Protein AF-A0A8T4I1N5-F1 (afdb_monomer_lite)

Foldseek 3Di:
DVVVVVVVVVVVVVVPDPDDDDPDWQAALVNVVVVVVVCCPPVNDDDDDDDPQLRHNFDDDPDSVVRSVVSVVSVD

pLDDT: mean 91.54, std 4.34, range [65.75, 96.0]

Sequence (76 aa):
ANEVRKLARKRQDVADAPLWIDATPGVSIPSLRTQVRTMVRTPGLRMVIVDYLQLMQAPKAESRQVAVATMSRELK

Radius of gyration: 17.0 Å; chains: 1; bounding box: 41×30×40 Å

Secondary structure (DSSP, 8-state):
-HHHHHHHHHHHHHHTSS------TT-BHHHHHHHHHHHHHTT-------S-GGGSBPPP-SSHHHHHHHHHHHT-

Structure (mmCIF, N/CA/C/O backbone):
data_AF-A0A8T4I1N5-F1
#
_entry.id   AF-A0A8T4I1N5-F1
#
loop_
_atom_site.group_PDB
_atom_site.id
_atom_site.type_symbol
_atom_site.label_atom_id
_atom_site.label_alt_id
_atom_site.label_comp_id
_atom_site.label_asym_id
_atom_site.label_entity_id
_atom_site.label_seq_id
_atom_site.pdbx_PDB_ins_code
_atom_site.Cartn_x
_atom_site.Cartn_y
_atom_site.Cartn_z
_atom_site.occupancy
_atom_site.B_iso_or_equiv
_atom_site.auth_seq_id
_atom_site.auth_comp_id
_atom_site.auth_asym_id
_atom_site.auth_atom_id
_atom_site.pdbx_PDB_model_num
ATOM 1 N N . ALA A 1 1 ? 27.194 -18.800 -16.269 1.00 65.75 1 ALA A N 1
ATOM 2 C CA . ALA A 1 1 ? 27.067 -17.873 -17.421 1.00 65.75 1 ALA A CA 1
ATOM 3 C C . ALA A 1 1 ? 25.611 -17.670 -17.870 1.00 65.75 1 ALA A C 1
ATOM 5 O O . ALA A 1 1 ? 25.194 -16.523 -17.987 1.00 65.75 1 ALA A O 1
ATOM 6 N N . ASN A 1 2 ? 24.821 -18.735 -18.080 1.00 78.75 2 ASN A N 1
ATOM 7 C CA . ASN A 1 2 ? 23.419 -18.611 -18.521 1.00 78.75 2 ASN A CA 1
ATOM 8 C C . ASN A 1 2 ? 22.486 -17.940 -17.499 1.00 78.75 2 ASN A C 1
ATOM 10 O O . ASN A 1 2 ? 21.702 -17.079 -17.886 1.00 78.75 2 ASN A O 1
ATOM 14 N N . GLU A 1 3 ? 22.621 -18.240 -16.205 1.00 87.38 3 GLU A N 1
ATOM 15 C CA . GLU A 1 3 ? 21.759 -17.642 -15.168 1.00 87.38 3 GLU A CA 1
ATOM 16 C C . GLU A 1 3 ? 21.912 -16.120 -15.052 1.00 87.38 3 GLU A C 1
ATOM 18 O O . GLU A 1 3 ? 20.925 -15.396 -14.965 1.00 87.38 3 GLU A O 1
ATOM 23 N N . VAL A 1 4 ? 23.140 -15.603 -15.154 1.00 90.25 4 VAL A N 1
ATOM 24 C CA . VAL A 1 4 ? 23.397 -14.152 -15.121 1.00 90.25 4 VAL A CA 1
ATOM 25 C C . VAL A 1 4 ? 22.754 -13.456 -16.323 1.00 90.25 4 VAL A C 1
ATOM 27 O O . VAL A 1 4 ? 22.141 -12.401 -16.175 1.00 90.25 4 VAL A O 1
ATOM 30 N N . ARG A 1 5 ? 22.827 -14.069 -17.513 1.00 86.88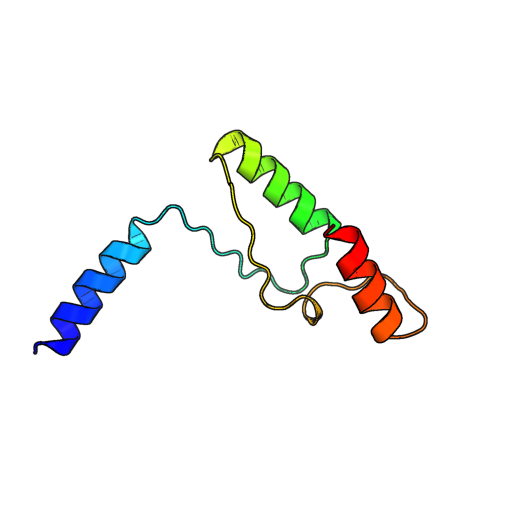 5 ARG A N 1
ATOM 31 C CA . ARG A 1 5 ? 22.171 -13.542 -18.722 1.00 86.88 5 ARG A CA 1
ATOM 32 C C . ARG A 1 5 ? 20.647 -13.569 -18.603 1.00 86.88 5 ARG A C 1
ATOM 34 O O . ARG A 1 5 ? 19.987 -12.635 -19.050 1.00 86.88 5 ARG A O 1
ATOM 41 N N . LYS A 1 6 ? 20.089 -14.614 -17.989 1.00 88.62 6 LYS A N 1
ATOM 42 C CA . LYS A 1 6 ? 18.651 -14.737 -17.723 1.00 88.62 6 LYS A CA 1
ATOM 43 C C . LYS A 1 6 ? 18.171 -13.670 -16.735 1.00 88.62 6 LYS A C 1
ATOM 45 O O . LYS A 1 6 ? 17.167 -13.013 -17.000 1.00 88.62 6 LYS A O 1
ATOM 50 N N . LEU A 1 7 ? 18.916 -13.448 -15.651 1.00 92.62 7 LEU A N 1
ATOM 51 C CA . LEU A 1 7 ? 18.629 -12.404 -14.666 1.00 92.62 7 LEU A CA 1
ATOM 52 C C . LEU A 1 7 ? 18.693 -11.005 -15.286 1.00 92.62 7 LEU A C 1
ATOM 54 O O . LEU A 1 7 ? 17.800 -10.198 -15.051 1.00 92.62 7 LEU A O 1
ATOM 58 N N . ALA A 1 8 ? 19.721 -10.725 -16.091 1.00 90.25 8 ALA A N 1
ATOM 59 C CA . ALA A 1 8 ? 19.875 -9.432 -16.754 1.00 90.25 8 ALA A CA 1
ATOM 60 C C . ALA A 1 8 ? 18.677 -9.109 -17.661 1.00 90.25 8 ALA A C 1
ATOM 62 O O . ALA A 1 8 ? 18.114 -8.024 -17.555 1.00 90.25 8 ALA A O 1
ATOM 63 N N . ARG A 1 9 ? 18.226 -10.077 -18.474 1.00 88.06 9 ARG A N 1
ATOM 64 C CA . ARG A 1 9 ? 17.020 -9.917 -19.306 1.00 88.06 9 ARG A CA 1
ATOM 65 C C . ARG A 1 9 ? 15.775 -9.646 -18.461 1.00 88.06 9 ARG A C 1
ATOM 67 O O . ARG A 1 9 ? 15.043 -8.711 -18.742 1.00 88.06 9 ARG A O 1
ATOM 74 N N . LYS A 1 10 ? 15.569 -10.412 -17.385 1.00 90.75 10 LYS A N 1
ATOM 75 C CA . LYS A 1 10 ? 14.403 -10.233 -16.504 1.00 90.75 10 LYS A CA 1
ATOM 76 C C . LYS A 1 10 ? 14.400 -8.902 -15.760 1.00 90.75 10 LYS A C 1
ATOM 78 O O . LYS A 1 10 ? 13.336 -8.337 -15.546 1.00 90.75 10 LYS A O 1
ATOM 83 N N . ARG A 1 11 ? 15.570 -8.392 -15.369 1.00 91.56 11 ARG A N 1
ATOM 84 C CA . ARG A 1 11 ? 15.681 -7.059 -14.762 1.00 91.56 11 ARG A CA 1
ATOM 85 C C . ARG A 1 11 ? 15.234 -5.966 -15.719 1.00 91.56 11 ARG A C 1
ATOM 87 O O . ARG A 1 11 ? 14.563 -5.046 -15.275 1.00 91.56 11 ARG A O 1
ATOM 94 N N . GLN A 1 12 ? 15.586 -6.085 -16.996 1.00 91.38 12 GLN A N 1
ATOM 95 C CA . GLN A 1 12 ? 15.154 -5.133 -18.012 1.00 91.38 12 GLN A CA 1
ATOM 96 C C . GLN A 1 12 ? 13.631 -5.185 -18.209 1.00 91.38 12 GLN A C 1
ATOM 98 O O . GLN A 1 12 ? 12.993 -4.144 -18.125 1.00 91.38 12 GLN A O 1
ATOM 103 N N . ASP A 1 13 ? 13.042 -6.388 -18.309 1.00 92.00 13 ASP A N 1
ATOM 104 C CA . ASP A 1 13 ? 11.578 -6.564 -18.381 1.00 92.00 13 ASP A CA 1
ATOM 105 C C . ASP A 1 13 ? 10.844 -5.848 -17.221 1.00 92.00 13 ASP A C 1
ATOM 107 O O . ASP A 1 13 ? 9.775 -5.275 -17.415 1.00 92.00 13 ASP A O 1
ATOM 111 N N . VAL A 1 14 ? 11.400 -5.898 -16.002 1.00 91.94 14 VAL A N 1
ATOM 112 C CA . VAL A 1 14 ? 10.814 -5.263 -14.805 1.00 91.94 14 VAL A CA 1
ATOM 113 C C . VAL A 1 14 ? 11.054 -3.755 -14.779 1.00 91.94 14 VAL A C 1
ATOM 115 O O . VAL A 1 14 ? 10.171 -3.015 -14.357 1.00 91.94 14 VAL A O 1
ATOM 118 N N . ALA A 1 15 ? 12.232 -3.298 -15.208 1.00 90.44 15 ALA A N 1
ATOM 119 C CA 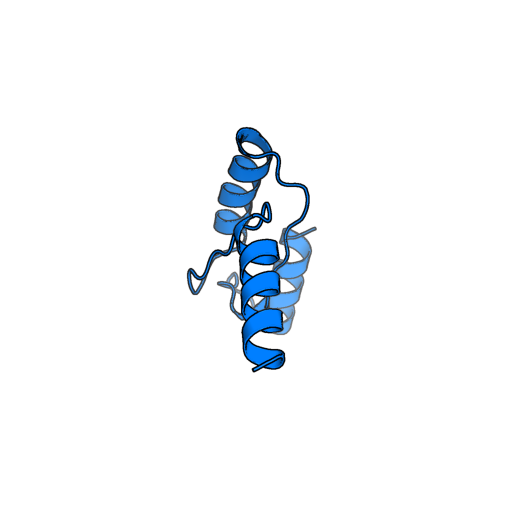. ALA A 1 15 ? 12.579 -1.879 -15.226 1.00 90.44 15 ALA A CA 1
ATOM 120 C C . ALA A 1 15 ? 11.694 -1.078 -16.192 1.00 90.44 15 ALA A C 1
ATOM 122 O O . ALA A 1 15 ? 11.339 0.057 -15.887 1.00 90.44 15 ALA A O 1
ATOM 123 N N . ASP A 1 16 ? 11.310 -1.688 -17.314 1.00 91.19 16 ASP A N 1
ATOM 124 C CA . ASP A 1 16 ? 10.468 -1.059 -18.336 1.00 91.19 16 ASP A CA 1
ATOM 125 C C . ASP A 1 16 ? 8.959 -1.203 -18.041 1.00 91.19 16 ASP A C 1
ATOM 127 O O . ASP A 1 16 ? 8.118 -0.652 -18.756 1.00 91.19 16 ASP A O 1
ATOM 131 N N . ALA A 1 17 ? 8.582 -1.951 -16.998 1.00 91.81 17 ALA A N 1
ATOM 132 C CA . ALA A 1 17 ? 7.183 -2.166 -16.650 1.00 91.81 17 ALA A CA 1
ATOM 133 C C . ALA A 1 17 ? 6.545 -0.890 -16.058 1.00 91.81 17 ALA A C 1
ATOM 135 O O . ALA A 1 17 ? 7.196 -0.171 -15.299 1.00 91.81 17 ALA A O 1
ATOM 136 N N . PRO A 1 18 ? 5.244 -0.630 -16.308 1.00 91.06 18 PRO A N 1
ATOM 137 C CA . PRO A 1 18 ? 4.492 0.451 -15.667 1.00 91.06 18 PRO A CA 1
ATOM 138 C C . PRO A 1 18 ? 4.160 0.080 -14.211 1.00 91.06 18 PRO A C 1
ATOM 140 O O . PRO A 1 18 ? 3.003 -0.136 -13.844 1.00 91.06 18 PRO A O 1
ATOM 143 N N . LEU A 1 19 ? 5.204 -0.070 -13.398 1.00 91.62 19 LEU A N 1
ATOM 144 C CA . LEU A 1 19 ? 5.164 -0.488 -12.006 1.00 91.62 19 LEU A CA 1
ATOM 145 C C . LEU A 1 19 ? 5.702 0.637 -11.124 1.00 91.62 19 LEU A C 1
ATOM 147 O O . LEU A 1 19 ? 6.781 1.175 -11.357 1.00 91.62 19 LEU A O 1
ATOM 151 N N . TRP A 1 20 ? 4.966 0.937 -10.061 1.00 92.00 20 TRP A N 1
ATOM 152 C CA . TRP A 1 20 ? 5.385 1.868 -9.021 1.00 92.00 20 TRP A CA 1
ATOM 153 C C . TRP A 1 20 ? 5.444 1.126 -7.693 1.00 92.00 20 TRP A C 1
ATOM 155 O O . TRP A 1 20 ? 4.517 0.389 -7.354 1.00 92.00 20 TRP A O 1
ATOM 165 N N . ILE A 1 21 ? 6.534 1.324 -6.955 1.00 92.94 21 ILE A N 1
ATOM 166 C CA . ILE A 1 21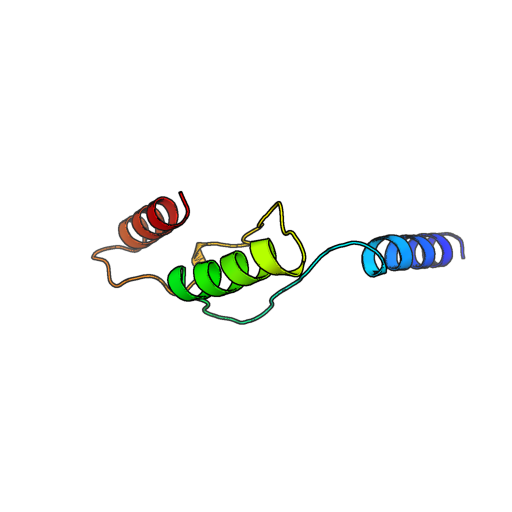 ? 6.756 0.723 -5.640 1.00 92.94 21 ILE A CA 1
ATOM 167 C C . ILE A 1 21 ? 6.912 1.862 -4.636 1.00 92.94 21 ILE A C 1
ATOM 169 O O . ILE A 1 21 ? 7.860 2.640 -4.727 1.00 92.94 21 ILE A O 1
ATOM 173 N N . ASP A 1 22 ? 5.984 1.947 -3.686 1.00 91.38 22 ASP A N 1
ATOM 174 C CA . ASP A 1 22 ? 6.094 2.820 -2.518 1.00 91.38 22 ASP A CA 1
ATOM 175 C C . ASP A 1 22 ? 6.537 1.970 -1.317 1.00 91.38 22 ASP A C 1
ATOM 177 O O . ASP A 1 22 ? 5.855 1.020 -0.934 1.00 91.38 22 ASP A O 1
ATOM 181 N N . ALA A 1 23 ? 7.702 2.294 -0.753 1.00 91.75 23 ALA A N 1
ATOM 182 C CA . ALA A 1 23 ? 8.280 1.627 0.415 1.00 91.75 23 ALA A CA 1
ATOM 183 C C . ALA A 1 23 ? 8.136 2.465 1.701 1.00 91.75 23 ALA A C 1
ATOM 185 O O . ALA A 1 23 ? 8.828 2.215 2.690 1.00 91.75 23 ALA A O 1
ATOM 186 N N . THR A 1 24 ? 7.267 3.480 1.692 1.00 92.19 24 THR A N 1
ATOM 187 C CA . THR A 1 24 ? 7.017 4.339 2.851 1.00 92.19 24 THR A CA 1
ATOM 188 C C . THR A 1 24 ? 6.401 3.515 3.991 1.00 92.19 24 THR A C 1
ATOM 190 O O . THR A 1 24 ? 5.340 2.910 3.814 1.00 92.19 24 THR A O 1
ATOM 193 N N . PRO A 1 25 ? 7.023 3.470 5.183 1.00 90.75 25 PRO A N 1
ATOM 194 C CA . PRO A 1 25 ? 6.481 2.723 6.312 1.00 90.75 25 PRO A CA 1
ATOM 195 C C . PRO A 1 25 ? 5.273 3.439 6.927 1.00 90.75 25 PRO A C 1
ATOM 197 O O . PRO A 1 25 ? 5.196 4.667 6.933 1.00 90.75 25 PRO A O 1
ATOM 200 N N . GLY A 1 26 ? 4.343 2.673 7.504 1.00 90.19 26 GLY A N 1
ATOM 201 C CA . GLY A 1 26 ? 3.257 3.232 8.318 1.00 90.19 26 GLY A CA 1
ATOM 202 C C . GLY A 1 26 ? 2.260 4.107 7.552 1.00 90.19 26 GLY A C 1
ATOM 203 O O . GLY A 1 26 ? 1.637 4.983 8.144 1.00 90.19 26 GLY A O 1
ATOM 204 N N . VAL A 1 27 ? 2.085 3.892 6.247 1.00 94.44 27 VAL A N 1
ATOM 205 C CA . VAL A 1 27 ? 1.084 4.615 5.449 1.00 94.44 27 VAL A CA 1
ATOM 206 C C . VAL A 1 27 ? -0.324 4.329 5.983 1.00 94.44 27 VAL A C 1
ATOM 208 O O . VAL A 1 27 ? -0.692 3.180 6.226 1.00 94.44 27 VAL A O 1
ATOM 211 N N . SER A 1 28 ? -1.128 5.379 6.160 1.00 93.62 28 SER A N 1
ATOM 212 C CA . SER A 1 28 ? -2.554 5.261 6.480 1.00 93.62 28 SER A CA 1
ATOM 213 C C . SER A 1 28 ? -3.392 5.093 5.206 1.00 93.62 28 SER A C 1
ATOM 215 O O . SER A 1 28 ? -3.010 5.554 4.127 1.00 93.62 28 SER A O 1
ATOM 217 N N . ILE A 1 29 ? -4.568 4.469 5.311 1.00 94.00 29 ILE A N 1
ATOM 218 C CA . ILE A 1 29 ? -5.469 4.274 4.158 1.00 94.00 29 ILE A CA 1
ATOM 219 C C . ILE A 1 29 ? -5.887 5.599 3.494 1.00 94.00 29 ILE A C 1
ATOM 221 O O . ILE A 1 29 ? -5.879 5.666 2.262 1.00 94.00 29 ILE A O 1
ATOM 225 N N . PRO A 1 30 ? -6.187 6.689 4.231 1.00 94.00 30 PRO A N 1
ATOM 226 C CA . PRO A 1 30 ? -6.467 7.985 3.610 1.00 94.00 30 PRO A CA 1
ATOM 227 C C . PRO A 1 30 ? -5.305 8.533 2.768 1.00 94.00 30 PRO A C 1
ATOM 229 O O . PRO A 1 30 ? -5.534 9.055 1.670 1.00 94.00 30 PRO A O 1
ATOM 232 N N . SER A 1 31 ? -4.066 8.393 3.246 1.00 94.38 31 SER A N 1
ATOM 233 C CA . SER A 1 31 ? -2.874 8.816 2.504 1.00 94.38 31 SER A CA 1
ATOM 234 C C . SER A 1 31 ? -2.660 7.953 1.260 1.00 94.38 31 SER A C 1
ATOM 236 O O . SER A 1 31 ? -2.469 8.503 0.173 1.00 94.38 31 SER A O 1
ATOM 238 N N . LEU A 1 32 ? -2.804 6.625 1.380 1.00 95.19 32 LEU A N 1
ATOM 239 C CA . LEU A 1 32 ? -2.767 5.697 0.241 1.00 95.19 32 LEU A CA 1
ATOM 240 C C . LEU A 1 32 ? -3.807 6.084 -0.820 1.00 95.19 32 LEU A C 1
ATOM 242 O O . LEU A 1 32 ? -3.476 6.231 -1.994 1.00 95.19 32 LEU A O 1
ATOM 246 N N . ARG A 1 33 ? -5.059 6.327 -0.414 1.00 93.94 33 ARG A N 1
ATOM 247 C CA . ARG A 1 33 ? -6.145 6.733 -1.320 1.00 93.94 33 ARG A CA 1
ATOM 248 C C . ARG A 1 33 ? -5.828 8.034 -2.054 1.00 93.94 33 ARG A C 1
ATOM 250 O O . ARG A 1 33 ? -6.186 8.182 -3.221 1.00 93.94 33 ARG A O 1
ATOM 257 N N . THR A 1 34 ? -5.172 8.977 -1.385 1.00 95.12 34 THR A N 1
ATOM 258 C CA . THR A 1 34 ? -4.777 10.257 -1.987 1.00 95.12 34 THR A CA 1
ATOM 259 C C . THR A 1 34 ? -3.722 10.050 -3.071 1.00 95.12 34 THR A C 1
ATOM 261 O O . THR A 1 34 ? -3.902 10.540 -4.186 1.00 95.12 34 THR A O 1
ATOM 264 N N . GLN A 1 35 ? -2.682 9.258 -2.788 1.00 93.69 35 GLN A N 1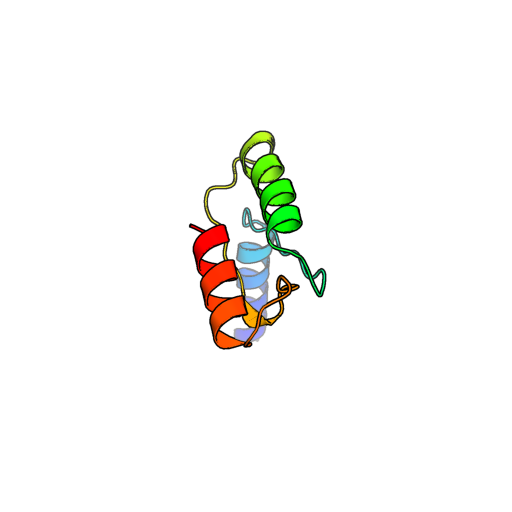
ATOM 265 C CA . GLN A 1 35 ? -1.667 8.898 -3.781 1.00 93.69 35 GLN A CA 1
ATOM 266 C C . GLN A 1 35 ? -2.277 8.141 -4.971 1.00 93.69 35 GLN A C 1
ATOM 268 O O . GLN A 1 35 ? -2.105 8.551 -6.119 1.00 93.69 35 GLN A O 1
ATOM 273 N N . VAL A 1 36 ? -3.075 7.099 -4.706 1.00 95.25 36 VAL A N 1
ATOM 274 C CA . VAL A 1 36 ? -3.738 6.288 -5.740 1.00 95.25 36 VAL A CA 1
ATOM 275 C C . VAL A 1 36 ? -4.628 7.148 -6.637 1.00 95.25 36 VAL A C 1
ATOM 277 O O . VAL A 1 36 ? -4.576 7.006 -7.853 1.00 95.25 36 VAL A O 1
ATOM 280 N N . ARG A 1 37 ? -5.405 8.093 -6.089 1.00 95.12 37 ARG A N 1
ATOM 281 C CA . ARG A 1 37 ? -6.236 9.007 -6.899 1.00 95.12 37 ARG A CA 1
ATOM 282 C C . ARG A 1 37 ? -5.408 9.853 -7.865 1.00 95.12 37 ARG A C 1
ATOM 284 O O . ARG A 1 37 ? -5.830 10.057 -9.003 1.00 95.12 37 ARG A O 1
ATOM 291 N N . THR A 1 38 ? -4.246 10.333 -7.433 1.00 94.75 38 THR A N 1
ATOM 292 C CA . THR A 1 38 ? -3.311 11.058 -8.302 1.00 94.75 38 THR A CA 1
ATOM 293 C C . THR A 1 38 ? -2.738 10.134 -9.378 1.00 94.75 38 THR A C 1
ATOM 295 O O . THR A 1 38 ? -2.689 10.509 -10.548 1.00 94.75 38 THR A O 1
ATOM 298 N N . MET A 1 39 ? -2.392 8.895 -9.019 1.00 94.88 39 MET A N 1
ATOM 299 C CA . MET A 1 39 ? -1.866 7.899 -9.955 1.00 94.88 39 MET A CA 1
ATOM 300 C C . MET A 1 39 ? -2.905 7.397 -10.974 1.00 94.88 39 MET A C 1
ATOM 302 O O . MET A 1 39 ? -2.577 7.090 -12.114 1.00 94.88 39 MET A O 1
ATOM 306 N N . VAL A 1 40 ? -4.184 7.344 -10.617 1.00 95.06 40 VAL A N 1
ATOM 307 C CA . VAL A 1 40 ? -5.251 7.038 -11.582 1.00 95.06 40 VAL A CA 1
ATOM 308 C C . VAL A 1 40 ? -5.387 8.168 -12.607 1.00 95.06 40 VAL A C 1
ATOM 310 O O . VAL A 1 40 ? -5.626 7.905 -13.781 1.00 95.06 40 VAL A O 1
ATOM 313 N N . ARG A 1 41 ? -5.208 9.427 -12.185 1.00 94.25 41 ARG A N 1
ATOM 314 C CA . ARG A 1 41 ? -5.370 10.606 -13.048 1.00 94.25 41 ARG A CA 1
ATOM 315 C C . ARG A 1 41 ? -4.215 10.832 -14.020 1.00 94.25 41 ARG A C 1
ATOM 317 O O . ARG A 1 41 ? -4.477 11.144 -15.175 1.00 94.25 41 ARG A O 1
ATOM 324 N N . THR A 1 42 ? -2.973 10.743 -13.548 1.00 81.75 42 THR A N 1
ATOM 325 C CA . THR A 1 42 ? -1.826 11.335 -14.264 1.00 81.75 42 THR A CA 1
ATOM 326 C C . THR A 1 42 ? -0.900 10.294 -14.926 1.00 81.75 42 THR A C 1
ATOM 328 O O . THR A 1 42 ? -0.349 10.593 -15.978 1.00 81.75 42 THR A O 1
ATOM 331 N N . PRO A 1 43 ? -0.763 9.066 -14.386 1.00 83.06 43 PRO A N 1
ATOM 332 C CA . PRO A 1 43 ? -0.199 7.915 -15.113 1.00 83.06 43 PRO A CA 1
ATOM 333 C C . PRO A 1 43 ? -1.199 6.801 -15.496 1.00 83.06 43 PRO A C 1
ATOM 335 O O . PRO A 1 43 ? -0.795 5.820 -16.115 1.00 83.06 43 PRO A O 1
ATOM 338 N N . GLY A 1 44 ? -2.490 6.914 -15.160 1.00 91.31 44 GLY A N 1
ATOM 339 C CA . GLY A 1 44 ? -3.510 5.946 -15.593 1.00 91.31 44 GLY A CA 1
ATOM 340 C C . GLY A 1 44 ? -3.492 4.605 -14.848 1.00 91.31 44 GLY A C 1
ATOM 341 O O . GLY A 1 44 ? -3.765 3.568 -15.451 1.00 91.31 44 GLY A O 1
ATOM 342 N N . LEU A 1 45 ? -3.172 4.605 -13.550 1.00 95.38 45 LEU A N 1
ATOM 343 C CA . LEU A 1 45 ? -3.113 3.404 -12.708 1.00 95.38 45 LEU A CA 1
ATOM 344 C C . LEU A 1 45 ? -4.410 2.576 -12.765 1.00 95.38 45 LEU A C 1
ATOM 346 O O . LEU A 1 45 ? -5.514 3.109 -12.650 1.00 95.38 45 LEU A O 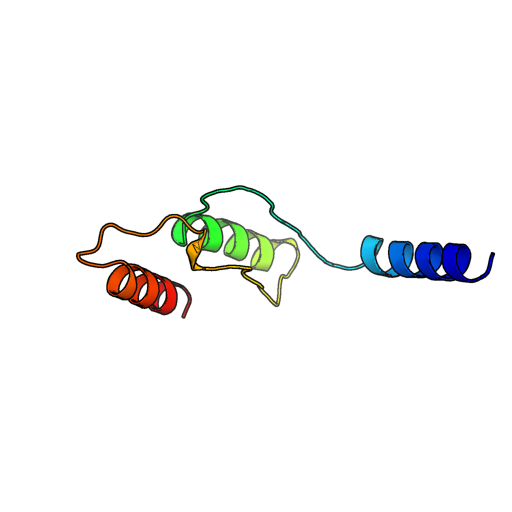1
ATOM 350 N N . ARG A 1 46 ? -4.271 1.252 -12.903 1.00 94.38 46 ARG A N 1
ATOM 351 C CA . ARG A 1 46 ? -5.399 0.307 -13.041 1.00 94.38 46 ARG A CA 1
ATOM 352 C C . ARG A 1 46 ? -5.477 -0.750 -11.945 1.00 94.38 46 ARG A C 1
ATOM 354 O O . ARG A 1 46 ? -6.502 -1.413 -11.826 1.00 94.38 46 ARG A O 1
ATOM 361 N N . MET A 1 47 ? -4.407 -0.921 -11.175 1.00 95.00 47 MET A N 1
ATOM 362 C CA . MET A 1 47 ? -4.297 -1.939 -10.140 1.00 95.00 47 MET A CA 1
ATOM 363 C C . MET A 1 47 ? -3.465 -1.404 -8.981 1.00 95.00 47 MET A C 1
ATOM 365 O O . MET A 1 47 ? -2.476 -0.710 -9.196 1.00 95.00 47 MET A O 1
ATOM 369 N N . VAL A 1 48 ? -3.872 -1.748 -7.764 1.00 94.62 48 VAL A N 1
ATOM 370 C CA . VAL A 1 48 ? -3.135 -1.469 -6.532 1.00 94.62 48 VAL A CA 1
ATOM 371 C C . VAL A 1 48 ? -2.952 -2.794 -5.811 1.00 94.62 48 VAL A C 1
ATOM 373 O O . VAL A 1 48 ? -3.915 -3.542 -5.648 1.00 94.62 48 VAL A O 1
ATOM 376 N N . ILE A 1 49 ? -1.725 -3.075 -5.385 1.00 95.25 49 ILE A N 1
ATOM 377 C CA . ILE A 1 49 ? -1.393 -4.220 -4.537 1.00 95.25 49 ILE A CA 1
ATOM 378 C C . ILE A 1 49 ? -0.875 -3.658 -3.217 1.00 95.25 49 ILE A C 1
ATOM 380 O O . ILE A 1 49 ? -0.021 -2.775 -3.215 1.00 95.25 49 ILE A O 1
ATOM 384 N N . VAL A 1 50 ? -1.412 -4.156 -2.104 1.00 92.75 50 VAL A N 1
ATOM 385 C CA . VAL A 1 50 ? -0.987 -3.787 -0.749 1.00 92.75 50 VAL A CA 1
ATOM 386 C C . VAL A 1 50 ? -0.421 -5.029 -0.073 1.00 92.75 50 VAL A C 1
ATOM 388 O O . VAL A 1 50 ? -1.158 -5.978 0.184 1.00 92.75 50 VAL A O 1
ATOM 391 N N . ASP A 1 51 ? 0.874 -5.002 0.229 1.00 91.75 51 ASP A N 1
ATOM 392 C CA . ASP A 1 51 ? 1.593 -6.055 0.948 1.00 91.75 51 ASP A CA 1
ATOM 393 C C . ASP A 1 51 ? 2.290 -5.437 2.175 1.00 91.75 51 ASP A C 1
ATOM 395 O O . ASP A 1 51 ? 3.284 -4.732 2.041 1.00 91.75 51 ASP A O 1
ATOM 399 N N . TYR A 1 52 ? 1.781 -5.560 3.399 1.00 89.25 52 TYR A N 1
ATOM 400 C CA . TYR A 1 52 ? 0.553 -6.207 3.860 1.00 89.25 52 TYR A CA 1
ATOM 401 C C . TYR A 1 52 ? -0.240 -5.241 4.745 1.00 89.25 52 TYR A C 1
ATOM 403 O O . TYR A 1 52 ? 0.309 -4.388 5.443 1.00 89.25 52 TYR A O 1
ATOM 411 N N . LEU A 1 53 ? -1.565 -5.382 4.723 1.00 88.88 53 LEU A N 1
ATOM 412 C CA . LEU A 1 53 ? -2.534 -4.435 5.290 1.00 88.88 53 LEU A CA 1
ATOM 413 C C . LEU A 1 53 ? -2.312 -4.172 6.793 1.00 88.88 53 LEU A C 1
ATOM 415 O O . LEU A 1 53 ? -2.561 -3.080 7.291 1.00 88.88 53 LEU A O 1
ATOM 419 N N . GLN A 1 54 ? -1.772 -5.148 7.522 1.00 87.88 54 GLN A N 1
ATOM 420 C CA . GLN A 1 54 ? -1.442 -5.033 8.939 1.00 87.88 54 GLN A CA 1
ATOM 421 C C . GLN A 1 54 ? -0.218 -4.141 9.228 1.00 87.88 54 GLN A C 1
ATOM 423 O O . GLN A 1 54 ? -0.059 -3.757 10.385 1.00 87.88 54 GLN A O 1
ATOM 428 N N . LEU A 1 55 ? 0.634 -3.801 8.251 1.00 89.62 55 LEU A N 1
ATOM 429 C CA . LEU A 1 55 ? 1.710 -2.806 8.435 1.00 89.62 55 LEU A CA 1
ATOM 430 C C . LEU A 1 55 ? 1.246 -1.366 8.277 1.00 89.62 55 LEU A C 1
ATOM 432 O O . LEU A 1 55 ? 1.978 -0.441 8.634 1.00 89.62 55 LEU A O 1
ATOM 436 N N . MET A 1 56 ? 0.051 -1.167 7.732 1.00 93.00 56 MET A N 1
ATOM 437 C CA . MET A 1 56 ? -0.515 0.161 7.595 1.00 93.00 56 MET A CA 1
ATOM 438 C C . MET A 1 56 ? -0.850 0.747 8.964 1.00 93.00 56 MET A C 1
ATOM 440 O O . MET A 1 56 ? -1.116 0.033 9.939 1.00 93.00 56 MET A O 1
ATOM 444 N N . GLN A 1 57 ? -0.862 2.075 9.034 1.00 92.56 57 GLN A N 1
ATOM 445 C CA . GLN A 1 57 ? -1.309 2.760 10.235 1.00 92.56 57 GLN A CA 1
ATOM 446 C C . GLN A 1 57 ? -2.808 2.524 10.424 1.00 92.56 57 GLN A C 1
ATOM 448 O O . GLN A 1 57 ? -3.637 2.989 9.639 1.00 92.56 57 GLN A O 1
ATOM 453 N N . ALA A 1 58 ? -3.141 1.796 11.487 1.00 89.38 58 ALA A N 1
ATOM 454 C CA . ALA A 1 58 ? -4.510 1.451 11.813 1.00 89.38 58 ALA A CA 1
ATOM 455 C C . ALA A 1 58 ? -5.234 2.600 12.535 1.00 89.38 58 ALA A C 1
ATOM 457 O O . ALA A 1 58 ? -4.629 3.273 13.379 1.00 89.38 58 ALA A O 1
ATOM 458 N N . PRO A 1 59 ? -6.538 2.794 12.277 1.00 88.31 59 PRO A N 1
ATOM 459 C CA . PRO A 1 59 ? -7.363 3.664 13.100 1.00 88.31 59 PRO A CA 1
ATOM 460 C C . PRO A 1 59 ? -7.457 3.116 14.530 1.00 88.31 59 PRO A C 1
ATOM 462 O O . PRO A 1 59 ? -7.309 1.913 14.772 1.00 88.31 59 PRO A O 1
ATOM 465 N N . LYS A 1 60 ? -7.732 4.003 15.492 1.00 92.38 60 LYS A N 1
ATOM 466 C CA . LYS A 1 60 ? -7.966 3.599 16.882 1.00 92.38 60 LYS A CA 1
ATOM 467 C C . LYS A 1 60 ? -9.190 2.678 16.933 1.00 92.38 60 LYS A C 1
ATOM 469 O O . LYS A 1 60 ? -10.265 3.055 16.477 1.00 92.38 60 LYS A O 1
ATOM 474 N N . ALA A 1 61 ? -9.018 1.484 17.489 1.00 93.69 61 ALA A N 1
ATOM 475 C CA . ALA A 1 61 ? -10.064 0.475 17.608 1.00 93.69 61 ALA A CA 1
ATOM 476 C C . ALA A 1 61 ? -9.900 -0.308 18.914 1.00 93.69 61 ALA A C 1
ATOM 478 O O . ALA A 1 61 ? -8.804 -0.367 19.470 1.00 93.69 61 ALA A O 1
ATOM 479 N N . GLU A 1 62 ? -10.987 -0.923 19.375 1.00 94.69 62 GLU A N 1
ATOM 480 C CA . GLU A 1 62 ? -11.020 -1.728 20.603 1.00 94.69 62 GLU A CA 1
ATOM 481 C C . GLU A 1 62 ? -10.125 -2.973 20.517 1.00 94.69 62 GLU A C 1
ATOM 483 O O . GLU A 1 62 ? -9.502 -3.371 21.497 1.00 94.69 62 GLU A O 1
ATOM 488 N N . SER A 1 63 ? -10.005 -3.567 19.328 1.00 96.00 63 SER A N 1
ATOM 489 C CA . SER A 1 63 ? -9.143 -4.722 19.096 1.00 96.00 63 SER A CA 1
ATOM 490 C C . SER A 1 63 ? -8.439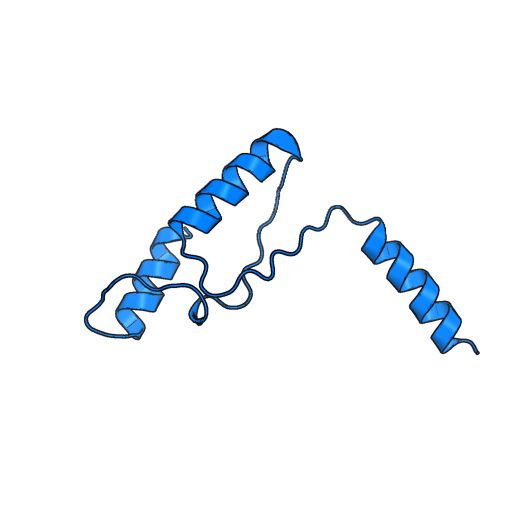 -4.643 17.745 1.00 96.00 63 SER A C 1
ATOM 492 O O . SER A 1 63 ? -8.880 -3.962 16.813 1.00 96.00 63 SER A O 1
ATOM 494 N N . ARG A 1 64 ? -7.340 -5.396 17.604 1.00 90.81 64 ARG A N 1
ATOM 495 C CA . ARG A 1 64 ? -6.606 -5.502 16.334 1.00 90.81 64 ARG A CA 1
ATOM 496 C C . ARG A 1 64 ? -7.473 -6.087 15.217 1.00 90.81 64 ARG A C 1
ATOM 498 O O . ARG A 1 64 ? -7.334 -5.686 14.067 1.00 90.81 64 ARG A O 1
ATOM 505 N N . GLN A 1 65 ? -8.382 -6.998 15.554 1.00 94.62 65 GLN A N 1
ATOM 506 C CA . GLN A 1 65 ? -9.323 -7.593 14.604 1.00 94.62 65 GLN A CA 1
ATOM 507 C C . GLN A 1 65 ? -10.299 -6.538 14.074 1.00 94.62 65 GLN A C 1
ATOM 509 O O . GLN A 1 65 ? -10.509 -6.453 12.866 1.00 94.62 65 GLN A O 1
ATOM 514 N N . VAL A 1 66 ? -10.830 -5.682 14.956 1.00 95.56 66 VAL A N 1
ATOM 515 C CA . VAL A 1 66 ? -11.708 -4.570 14.566 1.00 95.56 66 VAL A CA 1
ATOM 516 C C . VAL A 1 66 ? -10.949 -3.555 13.714 1.00 95.56 66 VAL A C 1
ATOM 518 O O . VAL A 1 66 ? -11.472 -3.125 12.689 1.00 95.56 66 VAL A O 1
ATOM 521 N N . ALA A 1 67 ? -9.702 -3.230 14.072 1.00 93.88 67 ALA A N 1
ATOM 522 C CA . ALA A 1 67 ? -8.844 -2.366 13.263 1.00 93.88 67 ALA A CA 1
ATOM 523 C C . ALA A 1 67 ? -8.662 -2.912 11.839 1.00 93.88 67 ALA A C 1
ATOM 525 O O . ALA A 1 67 ? -8.896 -2.190 10.874 1.00 93.88 67 ALA A O 1
ATOM 526 N N . VAL A 1 68 ? -8.304 -4.193 11.694 1.00 93.06 68 VAL A N 1
ATOM 527 C CA . VAL A 1 68 ? -8.130 -4.839 10.381 1.00 93.06 68 VAL A CA 1
ATOM 528 C C . VAL A 1 68 ? -9.445 -4.899 9.603 1.00 93.06 68 VAL A C 1
ATOM 530 O O . VAL A 1 68 ? -9.453 -4.611 8.409 1.00 93.06 68 VAL A O 1
ATOM 533 N N . ALA A 1 69 ? -10.567 -5.195 10.263 1.00 94.00 69 ALA A N 1
ATOM 534 C CA . ALA A 1 69 ? -11.882 -5.196 9.624 1.00 94.00 69 ALA A CA 1
ATOM 535 C C . ALA A 1 69 ? -12.287 -3.797 9.128 1.00 94.00 69 ALA A C 1
ATOM 537 O O . ALA A 1 69 ? -12.840 -3.664 8.038 1.00 94.00 69 ALA A O 1
ATOM 538 N N . THR A 1 70 ? -11.997 -2.744 9.898 1.00 94.19 70 THR A N 1
ATOM 539 C CA . THR A 1 70 ? -12.234 -1.354 9.483 1.00 94.19 70 THR A CA 1
ATOM 540 C C . THR A 1 70 ? -11.339 -0.972 8.316 1.00 94.19 70 THR A C 1
ATOM 542 O O . THR A 1 70 ? -11.845 -0.492 7.310 1.00 94.19 70 THR A O 1
ATOM 545 N N . MET A 1 71 ? -10.044 -1.278 8.397 1.00 93.56 71 MET A N 1
ATOM 546 C CA . MET A 1 71 ? -9.106 -1.038 7.303 1.00 93.56 71 MET A CA 1
ATOM 547 C C . MET A 1 71 ? -9.531 -1.756 6.011 1.00 93.56 71 MET A C 1
ATOM 549 O O . MET A 1 71 ? -9.517 -1.169 4.935 1.00 93.56 71 MET A O 1
ATOM 553 N N . SER A 1 72 ? -9.997 -3.003 6.110 1.00 93.31 72 SER A N 1
ATOM 554 C CA . SER A 1 72 ? -10.533 -3.742 4.963 1.00 93.31 72 SER A CA 1
ATOM 555 C C . SER A 1 72 ? -11.778 -3.080 4.361 1.00 93.31 72 SER A C 1
ATOM 557 O O . SER A 1 72 ? -11.903 -3.056 3.139 1.00 93.31 72 SER A O 1
ATOM 559 N N . ARG A 1 73 ? -12.679 -2.524 5.184 1.00 92.81 73 ARG A N 1
ATOM 560 C CA . ARG A 1 73 ? -13.854 -1.776 4.702 1.00 92.81 73 ARG A CA 1
ATOM 561 C C . ARG A 1 73 ? -13.479 -0.457 4.033 1.00 92.81 73 ARG A C 1
ATOM 563 O O . ARG A 1 73 ? -14.120 -0.091 3.062 1.00 92.81 73 ARG A O 1
ATOM 570 N N . GLU A 1 74 ? -12.462 0.245 4.526 1.00 91.62 74 GLU A N 1
ATOM 571 C CA . GLU A 1 74 ? -12.006 1.512 3.935 1.00 91.62 74 GLU A CA 1
ATOM 572 C C . GLU A 1 74 ? -11.292 1.337 2.585 1.00 91.62 74 GLU A C 1
ATOM 574 O O . GLU A 1 74 ? -11.184 2.299 1.823 1.00 91.62 74 GLU A O 1
ATOM 579 N N . LEU A 1 75 ? -10.792 0.129 2.303 1.00 91.00 75 LEU A N 1
ATOM 580 C CA . LEU A 1 75 ? -10.173 -0.239 1.026 1.00 91.00 75 LEU A CA 1
ATOM 581 C C . LEU A 1 75 ? -11.180 -0.724 -0.027 1.00 91.00 75 LEU A C 1
ATOM 583 O O . LEU A 1 75 ? -10.800 -0.862 -1.190 1.00 91.00 75 LEU A O 1
ATOM 587 N N . LYS A 1 76 ? -12.419 -1.023 0.379 1.00 86.50 76 LYS A N 1
ATOM 588 C CA . LYS A 1 76 ? -13.506 -1.424 -0.519 1.00 86.50 76 LYS A CA 1
ATOM 589 C C . LYS A 1 76 ? -14.019 -0.229 -1.319 1.00 86.50 76 LYS A C 1
ATOM 591 O O . LYS A 1 76 ? -14.332 -0.460 -2.508 1.00 86.50 76 LYS A O 1
#